Protein AF-A0A7S0TM31-F1 (afdb_monomer)

Mean predicted aligned error: 2.87 Å

Foldseek 3Di:
DVLLVVLVVVCVVVVPDPQLSQLLVVLLVLLVVQDPDDPVCSNLSSLLSSQVSQVVPPPDRDDLVVSCVSVVVPDDSVSSVVSNVVSCVSCVVPSDDDGPVNVVVVVVVVVD

Organism: Hemiselmis andersenii (NCBI:txid464988)

Nearest PDB structures (foldseek):
  7mkx-assembly1_B  TM=9.994E-01  e=1.730E-08  Homo sapiens
  7b7s-assembly2_D  TM=9.986E-01  e=1.730E-08  Homo sapiens
  6ath-assembly1_B  TM=1.001E+00  e=2.137E-08  Homo sapiens
  2b9r-assembly1_A  TM=9.836E-01  e=1.224E-07  Homo sapiens
  5hq0-assembly1_B  TM=9.831E-01  e=2.704E-07  Homo sapiens

Solvent-accessible surface area (backbone atoms only — not comparable to full-atom values): 6516 Å² total; per-residue (Å²): 99,77,69,58,54,50,50,51,54,52,32,60,76,69,66,52,55,72,63,29,55,50,45,16,52,52,45,44,55,58,44,58,74,79,42,94,73,58,78,93,47,47,64,61,49,49,54,23,27,36,53,53,21,26,69,72,67,43,94,79,45,81,54,63,64,54,60,19,52,78,52,73,58,75,46,51,58,67,55,41,54,50,47,34,54,53,48,39,60,76,50,66,69,66,74,86,72,93,46,74,62,60,52,52,57,54,55,53,66,74,77,109

Structure (mmCIF, N/CA/C/O backbone):
data_AF-A0A7S0TM31-F1
#
_entry.id   AF-A0A7S0TM31-F1
#
loop_
_atom_site.group_PDB
_atom_site.id
_atom_site.type_symbol
_atom_site.label_atom_id
_atom_site.label_alt_id
_atom_site.label_comp_id
_atom_site.label_asym_id
_atom_site.label_entity_id
_atom_site.label_seq_id
_atom_site.pdbx_PDB_ins_code
_atom_site.Cartn_x
_atom_site.Cartn_y
_atom_site.Cartn_z
_atom_site.occupancy
_atom_site.B_iso_or_equiv
_atom_site.auth_seq_id
_atom_site.auth_comp_id
_atom_site.auth_asym_i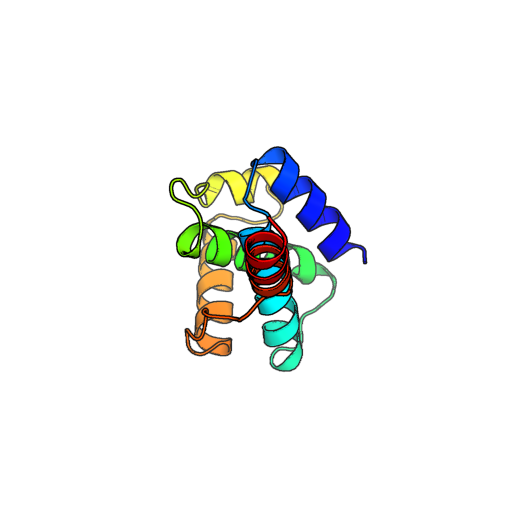d
_atom_site.auth_atom_id
_atom_site.pdbx_PDB_model_num
ATOM 1 N N . GLY A 1 1 ? 12.246 5.096 7.308 1.00 76.81 1 GLY A N 1
ATOM 2 C CA . GLY A 1 1 ? 13.177 4.594 6.272 1.00 76.81 1 GLY A CA 1
ATOM 3 C C . GLY A 1 1 ? 12.578 4.931 4.930 1.00 76.81 1 GLY A C 1
ATOM 4 O O . GLY A 1 1 ? 11.381 4.739 4.814 1.00 76.81 1 GLY A O 1
ATOM 5 N N . ILE A 1 2 ? 13.368 5.401 3.953 1.00 94.12 2 ILE A N 1
ATOM 6 C CA . ILE A 1 2 ? 12.901 6.198 2.789 1.00 94.12 2 ILE A CA 1
ATOM 7 C C . ILE A 1 2 ? 11.535 5.774 2.215 1.00 94.12 2 ILE A C 1
ATOM 9 O O . ILE A 1 2 ? 10.668 6.620 2.050 1.00 94.12 2 ILE A O 1
ATOM 13 N N . LEU A 1 3 ? 11.317 4.479 1.942 1.00 96.75 3 LEU A N 1
ATOM 14 C CA . LEU A 1 3 ? 10.030 3.994 1.424 1.00 96.75 3 LEU A CA 1
ATOM 15 C C . LEU A 1 3 ? 8.869 4.194 2.411 1.00 96.75 3 LEU A C 1
ATOM 17 O O . LEU A 1 3 ? 7.823 4.684 2.016 1.00 96.75 3 LEU A O 1
ATOM 21 N N . VAL A 1 4 ? 9.038 3.792 3.672 1.00 97.12 4 VAL A N 1
ATOM 22 C CA . VAL A 1 4 ? 7.996 3.909 4.705 1.00 97.12 4 VAL A CA 1
ATOM 23 C C . VAL A 1 4 ? 7.707 5.373 5.019 1.00 97.12 4 VAL A C 1
ATOM 25 O O . VAL A 1 4 ? 6.548 5.719 5.194 1.00 97.12 4 VAL A O 1
ATOM 28 N N . ASP A 1 5 ? 8.735 6.226 5.036 1.00 98.00 5 ASP A N 1
ATOM 29 C CA . ASP A 1 5 ? 8.555 7.666 5.268 1.00 98.00 5 ASP A CA 1
ATOM 30 C C . ASP A 1 5 ? 7.677 8.269 4.158 1.00 98.00 5 ASP A C 1
ATOM 32 O O . ASP A 1 5 ? 6.724 8.982 4.440 1.00 98.00 5 ASP A O 1
ATOM 36 N N . TRP A 1 6 ? 7.911 7.871 2.906 1.00 97.94 6 TRP A N 1
ATOM 37 C CA . TRP A 1 6 ? 7.062 8.265 1.784 1.00 97.94 6 TRP A CA 1
ATOM 38 C C . TRP A 1 6 ? 5.647 7.656 1.843 1.00 97.94 6 TRP A C 1
ATOM 40 O O . TRP A 1 6 ? 4.674 8.326 1.522 1.00 97.94 6 TRP A O 1
ATOM 50 N N . LEU A 1 7 ? 5.482 6.406 2.297 1.00 98.50 7 LEU A N 1
ATOM 51 C CA . LEU A 1 7 ? 4.146 5.818 2.489 1.00 98.50 7 LEU A CA 1
ATOM 52 C C . LEU A 1 7 ? 3.331 6.549 3.569 1.00 98.50 7 LEU A C 1
ATOM 54 O O . LEU A 1 7 ? 2.110 6.608 3.456 1.00 98.50 7 LEU A O 1
ATOM 58 N N . VAL A 1 8 ? 3.975 7.126 4.590 1.00 98.44 8 VAL A N 1
ATOM 59 C CA . VAL A 1 8 ? 3.291 7.997 5.563 1.00 98.44 8 VAL A CA 1
ATOM 60 C C . VAL A 1 8 ? 2.691 9.211 4.848 1.00 98.44 8 VAL A C 1
ATOM 62 O O . VAL A 1 8 ? 1.510 9.484 5.033 1.00 98.44 8 VAL A O 1
ATOM 65 N N . GLU A 1 9 ? 3.457 9.875 3.978 1.00 98.38 9 GLU A N 1
ATOM 66 C CA . GLU A 1 9 ? 2.982 11.029 3.196 1.00 98.38 9 GLU A CA 1
ATOM 67 C C . GLU A 1 9 ? 1.790 10.656 2.294 1.00 98.38 9 GLU A C 1
ATOM 69 O O . GLU A 1 9 ? 0.795 11.377 2.248 1.00 98.38 9 GLU A O 1
ATOM 74 N N . VAL A 1 10 ? 1.838 9.494 1.627 1.00 98.25 10 VAL A N 1
ATOM 75 C CA . VAL A 1 10 ? 0.719 9.001 0.797 1.00 98.25 10 VAL A CA 1
ATOM 76 C C . VAL A 1 10 ? -0.529 8.721 1.640 1.00 98.25 10 VAL A C 1
ATOM 78 O O . VAL A 1 10 ? -1.643 9.055 1.231 1.00 98.25 10 VAL A O 1
ATOM 81 N N . ALA A 1 11 ? -0.362 8.114 2.818 1.00 98.38 11 ALA A N 1
ATOM 82 C CA . ALA A 1 11 ? -1.472 7.846 3.724 1.00 98.38 11 ALA A CA 1
ATOM 83 C C . ALA A 1 11 ? -2.117 9.143 4.235 1.00 98.38 11 ALA A C 1
ATOM 85 O O . ALA A 1 11 ? -3.340 9.204 4.345 1.00 98.38 11 ALA A O 1
ATOM 86 N N . GLU A 1 12 ? -1.325 10.184 4.499 1.00 98.12 12 GLU A N 1
ATOM 87 C CA . GLU A 1 12 ? -1.828 11.508 4.875 1.00 98.12 12 GLU A CA 1
ATOM 88 C C . GLU A 1 12 ? -2.588 12.184 3.724 1.00 98.12 12 GLU A C 1
ATOM 90 O O . GLU A 1 12 ? -3.714 12.645 3.930 1.00 98.12 12 GLU A O 1
ATOM 95 N N . GLU A 1 13 ? -2.027 12.180 2.509 1.00 98.06 13 GLU A N 1
ATOM 96 C CA . GLU A 1 13 ? -2.643 12.775 1.311 1.00 98.06 13 GLU A CA 1
ATOM 97 C C . GLU A 1 13 ? -4.007 12.140 0.999 1.00 98.06 13 GLU A C 1
ATOM 99 O O . GLU A 1 13 ? -5.005 12.835 0.787 1.00 98.06 13 GLU A O 1
ATOM 104 N N . TYR A 1 14 ? -4.085 10.807 1.053 1.00 97.56 14 TYR A N 1
ATOM 105 C CA . TYR A 1 14 ? -5.321 10.057 0.815 1.00 97.56 14 TYR A CA 1
ATOM 106 C C . TYR A 1 14 ? -6.167 9.812 2.061 1.00 97.56 14 TYR A C 1
ATOM 108 O O . TYR A 1 14 ? -7.208 9.159 1.969 1.00 97.56 14 TYR A O 1
ATOM 116 N N . LYS A 1 15 ? -5.777 10.388 3.205 1.00 97.75 15 LYS A N 1
ATOM 117 C CA . LYS A 1 15 ? -6.496 10.300 4.486 1.00 97.75 15 LYS A CA 1
ATOM 118 C C . LYS A 1 15 ? -6.818 8.856 4.883 1.00 97.75 15 LYS A C 1
ATOM 120 O O . LYS A 1 15 ? -7.898 8.576 5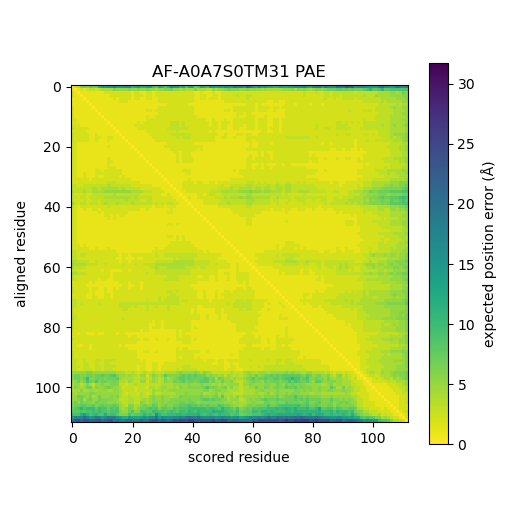.403 1.00 97.75 15 LYS A O 1
ATOM 125 N N . LEU A 1 16 ? -5.882 7.950 4.614 1.00 98.12 16 LEU A N 1
ATOM 126 C CA . LEU A 1 16 ? -5.993 6.542 4.965 1.00 98.12 16 LEU A CA 1
ATOM 127 C C . LEU A 1 16 ? -5.896 6.372 6.482 1.00 98.12 16 LEU A C 1
ATOM 129 O O . LEU A 1 16 ? -5.257 7.155 7.190 1.00 98.12 16 LEU A O 1
ATOM 133 N N . SER A 1 17 ? -6.536 5.329 6.995 1.00 97.50 17 SER A N 1
ATOM 134 C CA . SER A 1 17 ? -6.481 4.992 8.410 1.00 97.50 17 SER A CA 1
ATOM 135 C C . SER A 1 17 ? -5.059 4.624 8.850 1.00 97.50 17 SER A C 1
ATOM 137 O O . SER A 1 17 ? -4.227 4.142 8.077 1.00 97.50 17 SER A O 1
ATOM 139 N N . ALA A 1 18 ? -4.776 4.785 10.146 1.00 96.25 18 ALA A N 1
ATOM 140 C CA . ALA A 1 18 ? -3.515 4.309 10.711 1.00 96.25 18 ALA A CA 1
ATOM 141 C C . ALA A 1 18 ? -3.346 2.793 10.500 1.00 96.25 18 ALA A C 1
ATOM 143 O O . ALA A 1 18 ? -2.248 2.332 10.193 1.00 96.25 18 ALA A O 1
ATOM 144 N N . GLU A 1 19 ? -4.431 2.023 10.637 1.00 96.75 19 GLU A N 1
ATOM 145 C CA . GLU A 1 19 ? -4.426 0.570 10.446 1.00 96.75 19 GLU A CA 1
ATOM 146 C C . GLU A 1 19 ? -3.979 0.187 9.030 1.00 96.75 19 GLU A C 1
ATOM 148 O O . GLU A 1 19 ? -3.124 -0.684 8.878 1.00 96.75 19 GLU A O 1
ATOM 153 N N . ASN A 1 20 ? -4.453 0.900 8.006 1.00 97.88 20 ASN A N 1
ATOM 154 C CA . ASN A 1 20 ? -4.005 0.721 6.629 1.00 97.88 20 ASN A CA 1
ATOM 155 C C . ASN A 1 20 ? -2.488 0.882 6.486 1.00 97.88 20 ASN A C 1
ATOM 157 O O . ASN A 1 20 ? -1.830 0.011 5.916 1.00 97.88 20 ASN A O 1
ATOM 161 N N . LEU A 1 21 ? -1.907 1.943 7.048 1.00 97.81 21 LEU A N 1
ATOM 162 C CA . LEU A 1 21 ? -0.460 2.153 6.999 1.00 97.81 21 LEU A CA 1
ATOM 163 C C . LEU A 1 21 ? 0.308 1.017 7.705 1.00 97.81 21 LEU A C 1
ATOM 165 O O . LEU A 1 21 ? 1.332 0.544 7.196 1.00 97.81 21 LEU A O 1
ATOM 169 N N . TYR A 1 22 ? -0.193 0.533 8.848 1.00 97.69 22 TYR A N 1
ATOM 170 C CA . TYR A 1 22 ? 0.408 -0.606 9.552 1.00 97.69 22 TYR A CA 1
ATOM 171 C C . TYR A 1 22 ? 0.317 -1.907 8.747 1.00 97.69 22 TYR A C 1
ATOM 173 O O . TYR A 1 22 ? 1.308 -2.637 8.668 1.00 97.69 22 TYR A O 1
ATOM 181 N N . LEU A 1 23 ? -0.829 -2.193 8.125 1.00 98.38 23 LEU A N 1
ATOM 182 C CA . LEU A 1 23 ? -1.009 -3.353 7.249 1.00 98.38 23 LEU A CA 1
ATOM 183 C C . LEU A 1 23 ? -0.124 -3.252 6.004 1.00 98.38 23 LEU A C 1
ATOM 185 O O . LEU A 1 23 ? 0.584 -4.201 5.682 1.00 98.38 23 LEU A O 1
ATOM 189 N N . SER A 1 24 ? -0.074 -2.085 5.362 1.00 98.38 24 SER A N 1
ATOM 190 C CA . SER A 1 24 ? 0.800 -1.802 4.217 1.00 98.38 24 SER A CA 1
ATOM 191 C C . SER A 1 24 ? 2.257 -2.114 4.542 1.00 98.38 24 SER A C 1
ATOM 193 O O . SER A 1 24 ? 2.923 -2.846 3.810 1.00 98.38 24 SER A O 1
ATOM 195 N N . THR A 1 25 ? 2.739 -1.613 5.683 1.00 98.12 25 THR A N 1
ATOM 196 C CA . THR A 1 25 ? 4.106 -1.860 6.161 1.00 98.12 25 THR A CA 1
ATOM 197 C C . THR A 1 25 ? 4.326 -3.345 6.463 1.00 98.12 25 THR A C 1
ATOM 199 O O . THR A 1 25 ? 5.322 -3.921 6.028 1.00 98.12 25 THR A O 1
ATOM 202 N N . ASN A 1 26 ? 3.362 -4.008 7.118 1.00 98.38 26 ASN A N 1
ATOM 203 C CA . ASN A 1 26 ? 3.409 -5.450 7.369 1.00 98.38 26 ASN A CA 1
ATOM 204 C C . ASN A 1 26 ? 3.527 -6.264 6.070 1.00 98.38 26 ASN A C 1
ATOM 206 O O . ASN A 1 26 ? 4.302 -7.222 6.007 1.00 98.38 26 ASN A O 1
ATOM 210 N N . TYR A 1 27 ? 2.775 -5.890 5.033 1.00 98.75 27 TYR A N 1
ATOM 211 C CA . TYR A 1 27 ? 2.809 -6.555 3.734 1.00 98.75 27 TYR A CA 1
ATOM 212 C C . TYR A 1 27 ? 4.145 -6.341 3.029 1.00 98.75 27 TYR A C 1
ATOM 214 O O . TYR A 1 27 ? 4.696 -7.312 2.514 1.00 98.75 27 TYR A O 1
ATOM 222 N N . VAL A 1 28 ? 4.694 -5.118 3.052 1.00 98.62 28 VAL A N 1
ATOM 223 C CA . VAL A 1 28 ? 6.028 -4.819 2.503 1.00 98.62 28 VAL A CA 1
ATOM 224 C C . VAL A 1 28 ? 7.086 -5.711 3.152 1.00 98.62 28 VAL A C 1
ATOM 226 O O . VAL A 1 28 ? 7.796 -6.422 2.440 1.00 98.62 28 VAL A O 1
ATOM 229 N N . ASP A 1 29 ? 7.157 -5.750 4.482 1.00 98.12 29 ASP A N 1
ATOM 230 C CA . ASP A 1 29 ? 8.180 -6.523 5.197 1.00 98.12 29 ASP A CA 1
ATOM 231 C C . ASP A 1 29 ? 8.066 -8.030 4.921 1.00 98.12 29 ASP A C 1
ATOM 233 O O . ASP A 1 29 ? 9.054 -8.705 4.603 1.00 98.12 29 ASP A O 1
ATOM 237 N N . ARG A 1 30 ? 6.845 -8.577 4.984 1.00 98.50 30 ARG A N 1
ATOM 238 C CA . ARG A 1 30 ? 6.593 -10.000 4.709 1.00 98.50 30 ARG A CA 1
ATOM 239 C C . ARG A 1 30 ? 6.901 -10.362 3.262 1.00 98.50 30 ARG A C 1
ATOM 241 O O . ARG A 1 30 ? 7.473 -11.422 3.018 1.00 98.50 30 ARG A O 1
ATOM 248 N N . PHE A 1 31 ? 6.542 -9.501 2.314 1.00 98.69 31 PHE A N 1
ATOM 249 C CA . PHE A 1 31 ? 6.807 -9.726 0.898 1.00 98.69 31 PHE A CA 1
ATOM 250 C C . PHE A 1 31 ? 8.309 -9.718 0.604 1.00 98.69 31 PHE A C 1
ATOM 252 O O . PHE A 1 31 ? 8.821 -10.660 0.000 1.00 98.69 31 PHE A O 1
ATOM 259 N N . LEU A 1 32 ? 9.038 -8.712 1.096 1.00 98.25 32 LEU A N 1
ATOM 260 C CA . LEU A 1 32 ? 10.487 -8.592 0.896 1.00 98.25 32 LEU A CA 1
ATOM 261 C C . LEU A 1 32 ? 11.290 -9.697 1.598 1.00 98.25 32 LEU A C 1
ATOM 263 O O . LEU A 1 32 ? 12.417 -9.981 1.201 1.00 98.25 32 LEU A O 1
ATOM 267 N N . THR A 1 33 ? 10.708 -10.360 2.602 1.00 98.06 33 THR A N 1
ATOM 268 C CA . THR A 1 33 ? 11.315 -11.539 3.243 1.00 98.06 33 THR A CA 1
ATOM 269 C C . THR A 1 33 ? 11.368 -12.748 2.303 1.00 98.06 33 THR A C 1
ATOM 271 O O . THR A 1 33 ? 12.269 -13.578 2.420 1.00 98.06 33 THR A O 1
ATOM 274 N N . VAL A 1 34 ? 10.419 -12.870 1.369 1.00 97.88 34 VAL A N 1
ATOM 275 C CA . VAL A 1 34 ? 10.297 -14.041 0.479 1.00 97.88 34 VAL A CA 1
ATOM 276 C C . VAL A 1 34 ? 10.591 -13.734 -0.989 1.00 97.88 34 VAL A C 1
ATOM 278 O O . VAL A 1 34 ? 10.837 -14.662 -1.757 1.00 97.88 34 VAL A O 1
ATOM 281 N N . MET A 1 35 ? 10.599 -12.458 -1.383 1.00 97.06 35 MET A N 1
ATOM 282 C CA . MET A 1 35 ? 10.852 -12.019 -2.753 1.00 97.06 35 MET A CA 1
ATOM 283 C C . MET A 1 35 ? 12.028 -11.035 -2.812 1.00 97.06 35 MET A C 1
ATOM 285 O O . MET A 1 35 ? 11.940 -9.943 -2.248 1.00 97.06 35 MET A O 1
ATOM 289 N N . PRO A 1 36 ? 13.116 -11.356 -3.538 1.00 95.75 36 PRO A N 1
ATOM 290 C CA . PRO A 1 36 ? 14.180 -10.395 -3.786 1.00 95.75 36 PRO A CA 1
ATOM 291 C C . PRO A 1 36 ? 13.697 -9.329 -4.777 1.00 95.75 36 PRO A C 1
ATOM 293 O O . PRO A 1 36 ? 13.318 -9.634 -5.907 1.00 95.75 36 PRO A O 1
ATOM 296 N N . VAL A 1 37 ? 13.733 -8.062 -4.362 1.00 97.00 37 VAL A N 1
ATOM 297 C CA . VAL A 1 37 ? 13.265 -6.924 -5.166 1.00 97.00 37 VAL A CA 1
ATOM 298 C C . VAL A 1 37 ? 14.409 -5.944 -5.399 1.00 97.00 37 VAL A C 1
ATOM 300 O O . VAL A 1 37 ? 15.117 -5.546 -4.475 1.00 97.00 37 VAL A O 1
ATOM 303 N N . MET A 1 38 ? 14.587 -5.521 -6.650 1.00 96.75 38 MET A N 1
ATOM 304 C CA . MET A 1 38 ? 15.544 -4.467 -6.985 1.00 96.75 38 MET A CA 1
ATOM 305 C C . MET A 1 38 ? 15.114 -3.132 -6.374 1.00 96.75 38 MET A C 1
ATOM 307 O O . MET A 1 38 ? 13.937 -2.783 -6.416 1.00 96.75 38 MET A O 1
ATOM 311 N N . ARG A 1 39 ? 16.077 -2.323 -5.914 1.00 95.00 39 ARG A N 1
ATOM 312 C CA . ARG A 1 39 ? 15.813 -1.007 -5.300 1.00 95.00 39 ARG A CA 1
ATOM 313 C C . ARG A 1 39 ? 14.843 -0.136 -6.116 1.00 95.00 39 ARG A C 1
ATOM 315 O O . ARG A 1 39 ? 13.945 0.459 -5.536 1.00 95.00 39 ARG A O 1
ATOM 322 N N . GLY A 1 40 ? 14.980 -0.104 -7.445 1.00 96.31 40 GLY A N 1
ATOM 323 C CA . GLY A 1 40 ? 14.118 0.692 -8.336 1.00 96.31 40 GLY A CA 1
ATOM 324 C C . GLY A 1 40 ? 12.654 0.229 -8.432 1.00 96.31 40 GLY A C 1
ATOM 325 O O . GLY A 1 40 ? 11.837 0.913 -9.036 1.00 96.31 40 GLY A O 1
ATOM 326 N N . ARG A 1 41 ? 12.306 -0.924 -7.849 1.00 97.62 41 ARG A N 1
ATOM 327 C CA . ARG A 1 41 ? 10.935 -1.458 -7.788 1.00 97.62 41 ARG A CA 1
ATOM 328 C C . ARG A 1 41 ? 10.322 -1.359 -6.385 1.00 97.62 41 ARG A C 1
ATOM 330 O O . ARG A 1 41 ? 9.184 -1.777 -6.204 1.00 97.62 41 ARG A O 1
ATOM 337 N N . LEU A 1 42 ? 11.039 -0.804 -5.402 1.00 98.12 42 LEU A N 1
ATOM 338 C CA . LEU A 1 42 ? 10.542 -0.695 -4.025 1.00 98.12 42 LEU A CA 1
ATOM 339 C C . LEU A 1 42 ? 9.323 0.225 -3.902 1.00 98.12 42 LEU A C 1
ATOM 341 O O . LEU A 1 42 ? 8.416 -0.106 -3.147 1.00 98.12 42 LEU A O 1
ATOM 345 N N . GLN A 1 43 ? 9.268 1.327 -4.661 1.00 98.44 43 GLN A N 1
ATOM 346 C CA . GLN A 1 43 ? 8.089 2.198 -4.663 1.00 98.44 43 GLN A CA 1
ATOM 347 C C . GLN A 1 43 ? 6.864 1.440 -5.187 1.00 98.44 43 GLN A C 1
ATOM 349 O O . GLN A 1 43 ? 5.868 1.396 -4.476 1.00 98.44 43 GLN A O 1
ATOM 354 N N . LEU A 1 44 ? 6.972 0.748 -6.335 1.00 98.75 44 LEU A N 1
ATOM 355 C CA . LEU A 1 44 ? 5.904 -0.107 -6.881 1.00 98.75 44 LEU A CA 1
ATOM 356 C C . LEU A 1 44 ? 5.394 -1.135 -5.863 1.00 98.75 44 LEU A C 1
ATOM 358 O O . LEU A 1 44 ? 4.186 -1.306 -5.721 1.00 98.75 44 LEU A O 1
ATOM 362 N N . VAL A 1 45 ? 6.297 -1.808 -5.141 1.00 98.75 45 VAL A N 1
ATOM 363 C CA . VAL A 1 45 ? 5.915 -2.743 -4.068 1.00 98.75 45 VAL A CA 1
ATOM 364 C C . VAL A 1 45 ? 5.160 -2.015 -2.958 1.00 98.75 45 VAL A C 1
ATOM 366 O O . VAL A 1 45 ? 4.088 -2.466 -2.568 1.00 98.75 45 VAL A O 1
ATOM 369 N N . GLY A 1 46 ? 5.683 -0.882 -2.483 1.00 98.69 46 GLY A N 1
ATOM 370 C CA . GLY A 1 46 ? 5.067 -0.089 -1.420 1.00 98.69 46 GLY A CA 1
ATOM 371 C C . GLY A 1 46 ? 3.645 0.356 -1.755 1.00 98.69 46 GLY A C 1
ATOM 372 O O . GLY A 1 46 ? 2.726 0.066 -0.991 1.00 98.69 46 GLY A O 1
ATOM 373 N N . VAL A 1 47 ? 3.438 0.989 -2.916 1.00 98.56 47 VAL A N 1
ATOM 374 C CA . VAL A 1 47 ? 2.091 1.426 -3.325 1.00 98.56 47 VAL A CA 1
ATOM 375 C C . VAL A 1 47 ? 1.146 0.267 -3.601 1.00 98.56 47 VAL A C 1
ATOM 377 O O . VAL A 1 47 ? -0.039 0.378 -3.315 1.00 98.56 47 VAL A O 1
ATOM 380 N N . SER A 1 48 ? 1.646 -0.868 -4.095 1.00 98.81 48 SER A N 1
ATOM 381 C CA . SER A 1 48 ? 0.803 -2.049 -4.313 1.00 98.81 48 SER A CA 1
ATOM 382 C C . SER A 1 48 ? 0.376 -2.685 -2.987 1.00 98.81 48 SER A C 1
ATOM 384 O O . SER A 1 48 ? -0.777 -3.078 -2.839 1.00 98.81 48 SER A O 1
ATOM 386 N N . CYS A 1 49 ? 1.269 -2.742 -1.991 1.00 98.81 49 CYS A N 1
ATOM 387 C CA . CYS A 1 49 ? 0.916 -3.142 -0.628 1.00 98.8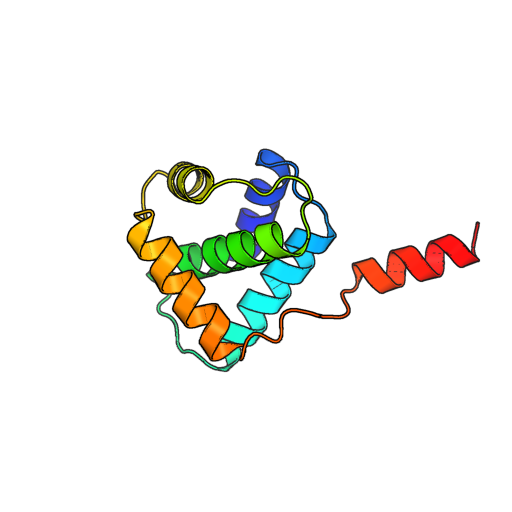1 49 CYS A CA 1
ATOM 388 C C . CYS A 1 49 ? -0.135 -2.203 -0.019 1.00 98.81 49 CYS A C 1
ATOM 390 O O . CYS A 1 49 ? -1.066 -2.683 0.625 1.00 98.81 49 CYS A O 1
ATOM 392 N N . MET A 1 50 ? -0.014 -0.893 -0.254 1.00 98.81 50 MET A N 1
ATOM 393 C CA . MET A 1 50 ? -0.987 0.091 0.221 1.00 98.81 50 MET A CA 1
ATOM 394 C C . MET A 1 50 ? -2.334 -0.012 -0.486 1.00 98.81 50 MET A C 1
ATOM 396 O O . MET A 1 50 ? -3.363 0.022 0.175 1.00 98.81 50 MET A O 1
ATOM 400 N N . LEU A 1 51 ? -2.354 -0.257 -1.797 1.00 98.81 51 LEU A N 1
ATOM 401 C CA . LEU A 1 51 ? -3.581 -0.569 -2.530 1.00 98.81 51 LEU A CA 1
ATOM 402 C C . LEU A 1 51 ? -4.298 -1.794 -1.935 1.00 98.81 51 LEU A C 1
ATOM 404 O O . LEU A 1 51 ? -5.512 -1.756 -1.730 1.00 98.81 51 LEU A O 1
ATOM 408 N N . ILE 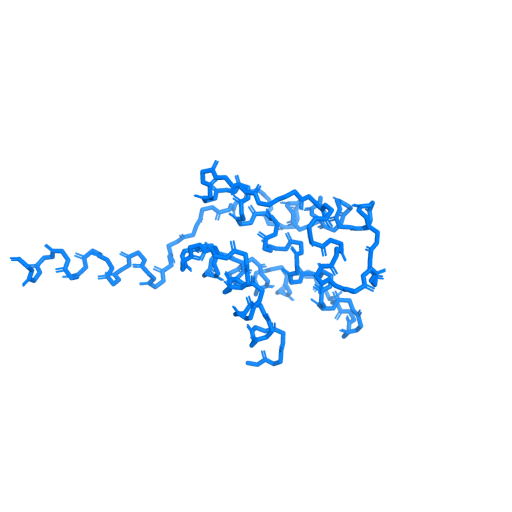A 1 52 ? -3.555 -2.861 -1.614 1.00 98.81 52 ILE A N 1
ATOM 409 C CA . ILE A 1 52 ? -4.107 -4.065 -0.971 1.00 98.81 52 ILE A CA 1
ATOM 410 C C . ILE A 1 52 ? -4.660 -3.733 0.421 1.00 98.81 52 ILE A C 1
ATOM 412 O O . ILE A 1 52 ? -5.772 -4.147 0.747 1.00 98.81 52 ILE A O 1
ATOM 416 N N . ALA A 1 53 ? -3.910 -2.990 1.240 1.00 98.69 53 ALA A N 1
ATOM 417 C CA . ALA A 1 53 ? -4.352 -2.582 2.573 1.00 98.69 53 ALA A CA 1
ATOM 418 C C . ALA A 1 53 ? -5.601 -1.695 2.513 1.00 98.69 53 ALA A C 1
ATOM 420 O O . ALA A 1 53 ? -6.541 -1.934 3.265 1.00 98.69 53 ALA A O 1
ATOM 421 N N . SER A 1 54 ? -5.668 -0.759 1.562 1.00 98.62 54 SER A N 1
ATOM 422 C CA . SER A 1 54 ? -6.845 0.081 1.339 1.00 98.62 54 SER A CA 1
ATOM 423 C C . SER A 1 54 ? -8.073 -0.734 0.979 1.00 98.62 54 SER A C 1
ATOM 425 O O . SER A 1 54 ? -9.119 -0.541 1.585 1.00 98.62 54 SER A O 1
ATOM 427 N N . LYS A 1 55 ? -7.954 -1.694 0.054 1.00 98.44 55 LYS A N 1
ATOM 428 C CA . LYS A 1 55 ? -9.065 -2.596 -0.297 1.00 98.44 55 LYS A CA 1
ATOM 429 C C . LYS A 1 55 ? -9.518 -3.477 0.871 1.00 98.44 55 LYS A C 1
ATOM 431 O O . LYS A 1 55 ? -10.648 -3.957 0.853 1.00 98.44 55 LYS A O 1
ATOM 436 N N . TYR A 1 56 ? -8.633 -3.743 1.829 1.00 97.81 56 TYR A N 1
ATOM 437 C CA . TYR A 1 56 ? -8.910 -4.614 2.967 1.00 97.81 56 TYR A CA 1
ATOM 438 C C . TYR A 1 56 ? -9.524 -3.867 4.161 1.00 97.81 56 TYR A C 1
ATOM 440 O O . TYR A 1 56 ? -10.431 -4.400 4.794 1.00 97.81 56 TYR A O 1
ATOM 448 N N . GLU A 1 57 ? -9.039 -2.661 4.467 1.00 96.75 57 GLU A N 1
ATOM 449 C CA . GLU A 1 57 ? -9.374 -1.935 5.701 1.00 96.75 57 GLU A CA 1
ATOM 450 C C . GLU A 1 57 ? -10.314 -0.740 5.480 1.00 96.75 57 GLU A C 1
ATOM 452 O O . GLU A 1 57 ? -11.133 -0.429 6.343 1.00 96.75 57 GLU A O 1
ATOM 457 N N . GLU A 1 58 ? -10.229 -0.055 4.336 1.00 97.44 58 GLU A N 1
ATOM 458 C CA . GLU A 1 58 ? -10.971 1.190 4.134 1.00 97.44 58 GLU A CA 1
ATOM 459 C C . GLU A 1 58 ? -12.399 0.938 3.650 1.00 97.44 58 GLU A C 1
ATOM 461 O O . GLU A 1 58 ? -12.648 0.158 2.731 1.00 97.44 58 GLU A O 1
ATOM 466 N N . ILE A 1 59 ? -13.349 1.697 4.202 1.00 97.06 59 ILE A N 1
ATOM 467 C CA . ILE A 1 59 ? -14.736 1.722 3.706 1.00 97.06 59 ILE A CA 1
ATOM 468 C C . ILE A 1 59 ? -14.773 2.270 2.271 1.00 97.06 59 ILE A C 1
ATOM 470 O O . ILE A 1 59 ? -15.520 1.778 1.426 1.00 97.06 59 ILE A O 1
ATOM 474 N N . PHE A 1 60 ? -13.956 3.294 2.006 1.00 96.38 60 PHE A N 1
ATOM 475 C CA . PHE A 1 60 ? -13.823 3.948 0.708 1.00 96.38 60 PHE A CA 1
ATOM 476 C C . PHE A 1 60 ? -12.356 3.939 0.280 1.00 96.38 60 PHE A C 1
ATOM 478 O O . PHE A 1 60 ? -11.625 4.905 0.483 1.00 96.38 60 PHE A O 1
ATOM 485 N N . ALA A 1 61 ? -11.921 2.819 -0.292 1.00 97.56 61 ALA A N 1
ATOM 486 C CA . ALA A 1 61 ? -10.564 2.675 -0.800 1.00 97.56 61 ALA A CA 1
ATOM 487 C C . ALA A 1 61 ? -10.319 3.563 -2.044 1.00 97.56 61 ALA A C 1
ATOM 489 O O . ALA A 1 61 ? -11.173 3.585 -2.943 1.00 97.56 61 ALA A O 1
ATOM 490 N N . PRO A 1 62 ? -9.147 4.227 -2.153 1.00 97.94 62 PRO A N 1
ATOM 491 C CA . PRO A 1 62 ? -8.721 4.859 -3.398 1.00 97.94 62 PRO A CA 1
ATOM 492 C C . PRO A 1 62 ? -8.647 3.843 -4.542 1.00 97.94 62 PRO A C 1
ATOM 494 O O . PRO A 1 62 ? -8.381 2.654 -4.333 1.00 97.94 62 PRO A O 1
ATOM 497 N N . GLN A 1 63 ? -8.894 4.310 -5.759 1.00 97.94 63 GLN A N 1
ATOM 498 C CA . GLN A 1 63 ? -8.825 3.489 -6.959 1.00 97.94 63 GLN A CA 1
ATOM 499 C C . GLN A 1 63 ? -7.374 3.318 -7.413 1.00 97.94 63 GLN A C 1
ATOM 501 O O . GLN A 1 63 ? -6.480 4.067 -7.027 1.00 97.94 63 GLN A O 1
ATOM 506 N N . VAL A 1 64 ? -7.124 2.327 -8.272 1.00 98.38 64 VAL A N 1
ATOM 507 C CA . VAL A 1 64 ? -5.770 2.074 -8.797 1.00 98.38 64 VAL A CA 1
ATOM 508 C C . VAL A 1 64 ? -5.170 3.309 -9.481 1.00 98.38 64 VAL A C 1
ATOM 510 O O . VAL A 1 64 ? -3.975 3.550 -9.343 1.00 98.38 64 VAL A O 1
ATOM 513 N N . ASP A 1 65 ? -5.993 4.115 -10.153 1.00 98.44 65 ASP A N 1
ATOM 514 C CA . ASP A 1 65 ? -5.537 5.308 -10.868 1.00 98.44 65 ASP A CA 1
ATOM 515 C C . ASP A 1 65 ? -5.100 6.437 -9.918 1.00 98.44 65 ASP A C 1
ATOM 517 O O . ASP A 1 65 ? -4.222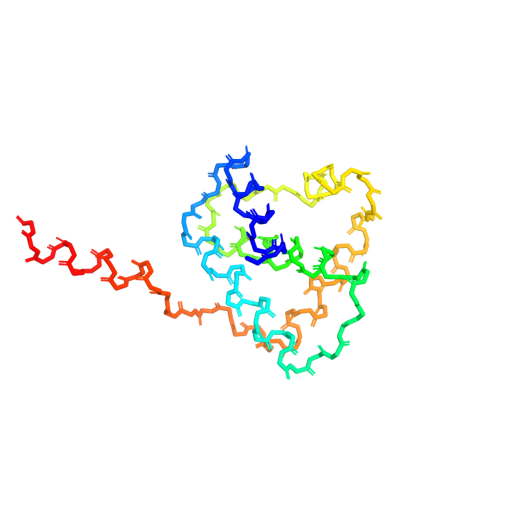 7.221 -10.276 1.00 98.44 65 ASP A O 1
ATOM 521 N N . ASP A 1 66 ? -5.610 6.471 -8.680 1.00 98.44 66 ASP A N 1
ATOM 522 C CA . ASP A 1 66 ? -5.098 7.375 -7.643 1.00 98.44 66 ASP A CA 1
ATOM 523 C C . ASP A 1 66 ? -3.646 6.991 -7.298 1.00 98.44 66 ASP A C 1
ATOM 525 O O . ASP A 1 66 ? -2.741 7.823 -7.296 1.00 98.44 66 ASP A O 1
ATOM 529 N N . PHE A 1 67 ? -3.370 5.694 -7.131 1.00 98.50 67 PHE A N 1
ATOM 530 C CA . PHE A 1 67 ? -2.006 5.211 -6.888 1.00 98.50 67 PHE A CA 1
ATOM 531 C C . PHE A 1 67 ? -1.075 5.374 -8.099 1.00 98.50 67 PHE A C 1
ATOM 533 O O . PHE A 1 67 ? 0.126 5.568 -7.917 1.00 98.50 67 PHE A O 1
ATOM 540 N N . VAL A 1 68 ? -1.592 5.338 -9.331 1.00 98.56 68 VAL A N 1
ATOM 541 C CA . VAL A 1 68 ? -0.813 5.737 -10.518 1.00 98.56 68 VAL A CA 1
ATOM 542 C C . VAL A 1 68 ? -0.410 7.203 -10.401 1.00 98.56 68 VAL A C 1
ATOM 544 O O . VAL A 1 68 ? 0.774 7.530 -10.524 1.00 98.56 68 VAL A O 1
ATOM 547 N N . TYR A 1 69 ? -1.373 8.072 -10.097 1.00 98.44 69 TYR A N 1
ATOM 548 C CA . TYR A 1 69 ? -1.160 9.509 -9.990 1.00 98.44 69 TYR A CA 1
ATOM 549 C C . TYR A 1 69 ? -0.129 9.879 -8.910 1.00 98.44 69 TYR A C 1
ATOM 551 O O . TYR A 1 69 ? 0.804 10.623 -9.206 1.00 98.44 69 TYR A O 1
ATOM 559 N N . ILE A 1 70 ? -0.219 9.320 -7.694 1.00 98.00 70 ILE A N 1
ATOM 560 C CA . ILE A 1 70 ? 0.709 9.668 -6.593 1.00 98.00 70 ILE A CA 1
ATOM 561 C C . ILE A 1 70 ? 2.155 9.234 -6.851 1.00 98.00 70 ILE A C 1
ATOM 563 O O . ILE A 1 70 ? 3.091 9.775 -6.266 1.00 98.00 70 ILE A O 1
ATOM 567 N N . THR A 1 71 ? 2.355 8.259 -7.740 1.00 97.38 71 THR A N 1
ATOM 568 C CA . THR A 1 71 ? 3.693 7.839 -8.185 1.00 97.38 71 THR A CA 1
ATOM 569 C C . THR A 1 71 ? 4.230 8.699 -9.327 1.00 97.38 71 THR A C 1
ATOM 571 O O . THR A 1 71 ? 5.183 8.299 -9.991 1.00 97.38 71 THR A O 1
ATOM 574 N N . ASP A 1 72 ? 3.618 9.856 -9.594 1.00 97.44 72 ASP A N 1
ATOM 575 C CA . ASP A 1 72 ? 3.921 10.727 -10.733 1.00 97.44 72 ASP A CA 1
ATOM 576 C C . ASP A 1 72 ? 3.877 9.968 -12.071 1.00 97.44 72 ASP A C 1
ATOM 578 O O . ASP A 1 72 ? 4.714 10.138 -12.955 1.00 97.44 72 ASP A O 1
ATOM 582 N N . ASN A 1 73 ? 2.912 9.049 -12.203 1.00 97.31 73 ASN A N 1
ATOM 583 C CA . ASN A 1 73 ? 2.755 8.164 -13.362 1.00 97.31 73 ASN A CA 1
ATOM 584 C C . ASN A 1 73 ? 3.995 7.301 -13.671 1.00 97.31 73 ASN A C 1
ATOM 586 O O . ASN A 1 73 ? 4.150 6.813 -14.792 1.00 97.31 73 ASN A O 1
ATOM 590 N N . THR A 1 74 ? 4.872 7.076 -12.684 1.00 98.12 74 THR A N 1
ATOM 591 C CA . THR A 1 74 ? 6.047 6.199 -12.829 1.00 98.12 74 THR A CA 1
ATOM 592 C C . THR A 1 74 ? 5.638 4.763 -13.169 1.00 98.12 74 THR A C 1
ATOM 594 O O . THR A 1 74 ? 6.384 4.054 -13.847 1.00 98.12 74 THR A O 1
ATOM 597 N N . TYR A 1 75 ? 4.454 4.334 -12.720 1.00 98.31 75 TYR A N 1
ATOM 598 C CA . TYR A 1 75 ? 3.905 3.007 -12.981 1.00 98.31 75 TYR A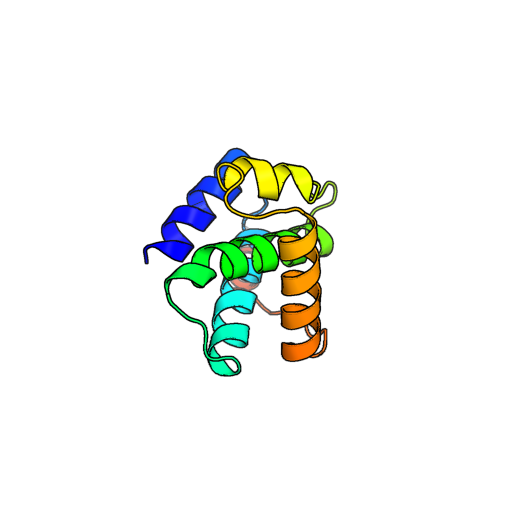 CA 1
ATOM 599 C C . TYR A 1 75 ? 2.507 3.091 -13.580 1.00 98.31 75 TYR A C 1
ATOM 601 O O . TYR A 1 75 ? 1.691 3.919 -13.188 1.00 98.31 75 TYR A O 1
ATOM 609 N N . SER A 1 76 ? 2.213 2.179 -14.499 1.00 98.62 76 SER A N 1
ATOM 610 C CA . SER A 1 76 ? 0.872 2.021 -15.070 1.00 98.62 76 SER A CA 1
ATOM 611 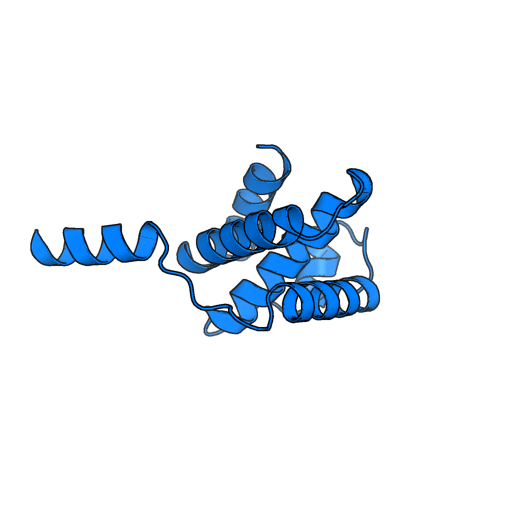C C . SER A 1 76 ? -0.086 1.279 -14.127 1.00 98.62 76 SER A C 1
ATOM 613 O O . SER A 1 76 ? 0.343 0.454 -13.313 1.00 98.62 76 SER A O 1
ATOM 615 N N . SER A 1 77 ? -1.403 1.457 -14.306 1.00 98.56 77 SER A N 1
ATOM 616 C CA . SER A 1 77 ? -2.420 0.680 -13.573 1.00 98.56 77 SER A CA 1
ATOM 617 C C . SER A 1 77 ? -2.224 -0.828 -13.787 1.00 98.56 77 SER A C 1
ATOM 619 O O . SER A 1 77 ? -2.401 -1.625 -12.869 1.00 98.56 77 SER A O 1
ATOM 621 N N . THR A 1 78 ? -1.772 -1.239 -14.978 1.00 98.62 78 THR A N 1
ATOM 622 C CA . THR A 1 78 ? -1.432 -2.637 -15.281 1.00 98.62 78 THR A CA 1
ATOM 623 C C . THR A 1 78 ? -0.253 -3.162 -14.467 1.00 98.62 78 THR A C 1
ATOM 625 O O . THR A 1 78 ? -0.294 -4.305 -14.015 1.00 98.62 78 THR A O 1
ATOM 628 N N . GLU A 1 79 ? 0.786 -2.353 -14.246 1.00 98.62 79 GLU A N 1
ATOM 629 C CA . GLU A 1 79 ? 1.924 -2.748 -13.409 1.00 98.62 79 GLU A CA 1
ATOM 630 C C . GLU A 1 79 ? 1.532 -2.849 -11.935 1.00 98.62 79 GLU A C 1
ATOM 632 O O . GLU A 1 79 ? 1.940 -3.802 -11.270 1.00 98.62 79 GLU A O 1
ATOM 637 N N . LEU A 1 80 ? 0.708 -1.918 -11.443 1.00 98.62 80 LEU A N 1
ATOM 638 C CA . LEU A 1 80 ? 0.157 -1.960 -10.086 1.00 98.62 80 LEU A CA 1
ATOM 639 C C . LEU A 1 80 ? -0.683 -3.218 -9.852 1.00 98.62 80 LEU A C 1
ATOM 641 O O . LEU A 1 80 ? -0.433 -3.949 -8.900 1.00 98.62 80 LEU A O 1
ATOM 645 N N . LEU A 1 81 ? -1.634 -3.520 -10.740 1.00 98.69 81 LEU A N 1
ATOM 646 C CA . LEU A 1 81 ? -2.491 -4.708 -10.616 1.00 98.69 81 LEU A CA 1
ATOM 647 C C . LEU A 1 81 ? -1.698 -6.017 -10.759 1.00 98.69 81 LEU A C 1
ATOM 649 O O . LEU A 1 81 ? -1.993 -7.022 -10.103 1.00 98.69 81 LEU A O 1
ATOM 653 N N . HIS A 1 82 ? -0.656 -6.014 -11.594 1.00 98.75 82 HIS A N 1
ATOM 654 C CA . HIS A 1 82 ? 0.254 -7.148 -11.686 1.00 98.75 82 HIS A CA 1
ATOM 655 C C . HIS A 1 82 ? 1.028 -7.352 -10.378 1.00 98.75 82 HIS A C 1
ATOM 657 O O . HIS A 1 82 ? 1.067 -8.467 -9.857 1.00 98.75 82 HIS A O 1
ATOM 663 N N . MET A 1 83 ? 1.606 -6.287 -9.817 1.00 98.81 83 MET A N 1
ATOM 664 C CA . MET A 1 83 ? 2.333 -6.360 -8.551 1.00 98.81 83 MET A CA 1
ATOM 665 C C . MET A 1 83 ? 1.410 -6.734 -7.384 1.00 98.81 83 MET A C 1
ATOM 667 O O . MET A 1 83 ? 1.789 -7.569 -6.566 1.00 98.81 83 MET A O 1
ATOM 671 N N . GLU A 1 84 ? 0.181 -6.214 -7.346 1.00 98.81 84 GLU A N 1
ATOM 672 C CA . GLU A 1 84 ? -0.861 -6.644 -6.407 1.00 98.81 84 GLU A CA 1
ATOM 673 C C . GLU A 1 84 ? -1.048 -8.167 -6.460 1.00 98.81 84 GLU A C 1
ATOM 675 O O . GLU A 1 84 ? -0.972 -8.844 -5.434 1.00 98.81 84 GLU A O 1
ATOM 680 N N . THR A 1 85 ? -1.206 -8.729 -7.660 1.00 98.75 85 THR A N 1
ATOM 681 C CA . THR A 1 85 ? -1.365 -10.178 -7.849 1.00 98.75 85 THR A CA 1
ATOM 682 C C . THR A 1 85 ? -0.145 -10.956 -7.344 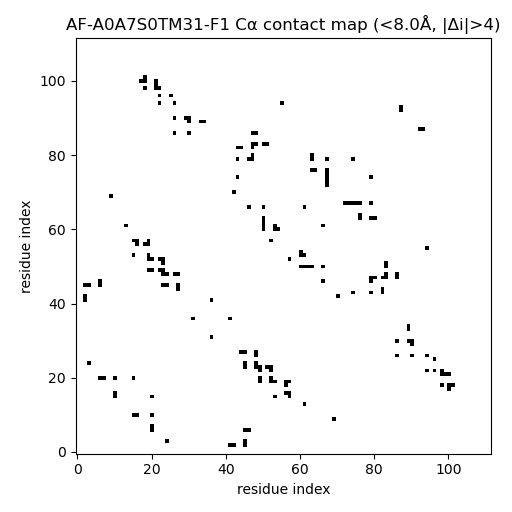1.00 98.75 85 THR A C 1
ATOM 684 O O . THR A 1 85 ? -0.287 -12.001 -6.704 1.00 98.75 85 THR A O 1
ATOM 687 N N . VAL A 1 86 ? 1.068 -10.463 -7.606 1.00 98.81 86 VAL A N 1
ATOM 688 C CA . VAL A 1 86 ? 2.314 -11.089 -7.139 1.00 98.81 86 VAL A CA 1
ATOM 689 C C . VAL A 1 86 ? 2.405 -11.067 -5.610 1.00 98.81 86 VAL A C 1
ATOM 691 O O . VAL A 1 86 ? 2.705 -12.100 -5.007 1.00 98.81 86 VAL A O 1
ATOM 694 N N . ILE A 1 87 ? 2.096 -9.933 -4.976 1.00 98.88 87 ILE A N 1
ATOM 695 C CA . ILE A 1 87 ? 2.118 -9.777 -3.516 1.00 98.88 87 ILE A CA 1
ATOM 696 C C . ILE A 1 87 ? 1.074 -10.687 -2.863 1.00 98.88 87 ILE A C 1
ATOM 698 O O . ILE A 1 87 ? 1.415 -11.446 -1.956 1.00 98.88 87 ILE A O 1
ATOM 702 N N . LEU A 1 88 ? -0.172 -10.681 -3.347 1.00 98.88 88 LEU A N 1
ATOM 703 C CA . LEU A 1 88 ? -1.247 -11.519 -2.805 1.00 98.88 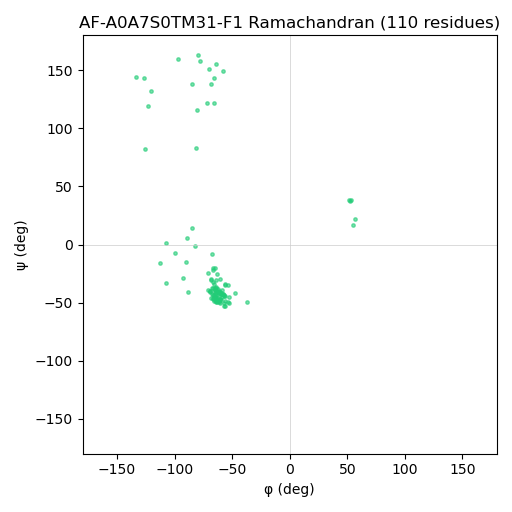88 LEU A CA 1
ATOM 704 C C . LEU A 1 88 ? -0.889 -13.010 -2.844 1.00 98.88 88 LEU A C 1
ATOM 706 O O . LEU A 1 88 ? -1.069 -13.718 -1.850 1.00 98.88 88 LEU A O 1
ATOM 710 N N . ASN A 1 89 ? -0.318 -13.478 -3.957 1.00 98.62 89 ASN A N 1
ATOM 711 C CA . ASN A 1 89 ? 0.129 -14.862 -4.093 1.00 98.62 89 ASN A CA 1
ATOM 712 C C . ASN A 1 89 ? 1.307 -15.188 -3.166 1.00 98.62 89 ASN A C 1
ATOM 714 O O . ASN A 1 89 ? 1.291 -16.225 -2.498 1.00 98.62 89 ASN A O 1
ATOM 718 N N . ALA A 1 90 ? 2.303 -14.303 -3.070 1.00 98.50 90 ALA A N 1
ATOM 719 C CA . ALA A 1 90 ? 3.449 -14.485 -2.178 1.00 98.50 90 ALA A CA 1
ATOM 720 C C . ALA A 1 90 ? 3.026 -14.543 -0.698 1.00 98.50 90 ALA A C 1
ATOM 722 O O . ALA A 1 90 ? 3.533 -15.366 0.066 1.00 98.50 90 ALA A O 1
ATOM 723 N N . LEU A 1 91 ? 2.043 -13.727 -0.305 1.00 98.50 91 LEU A N 1
ATOM 724 C CA . LEU A 1 91 ? 1.465 -13.723 1.040 1.00 98.50 91 LEU A CA 1
ATOM 725 C C . LEU A 1 91 ? 0.395 -14.805 1.249 1.00 98.50 91 LEU A C 1
ATOM 727 O O . LEU A 1 91 ? -0.137 -14.920 2.355 1.00 98.50 91 LEU A O 1
ATOM 731 N N . ARG A 1 92 ? 0.084 -15.604 0.219 1.00 98.12 92 ARG A N 1
ATOM 732 C CA . ARG A 1 92 ? -0.967 -16.637 0.220 1.00 98.12 92 ARG A CA 1
ATOM 733 C C . ARG A 1 92 ? -2.324 -16.102 0.680 1.00 98.12 92 ARG A C 1
ATOM 735 O O . ARG A 1 92 ? -3.032 -16.783 1.417 1.00 98.12 92 ARG A O 1
ATOM 742 N N . PHE A 1 93 ? -2.644 -14.863 0.302 1.00 98.19 93 PHE A N 1
ATOM 743 C CA . PHE A 1 93 ? -3.848 -14.143 0.732 1.00 98.19 93 PHE A CA 1
ATOM 744 C C . PHE A 1 93 ? -4.024 -14.052 2.262 1.00 98.19 93 PHE A C 1
ATOM 746 O O . PHE A 1 93 ? -5.104 -13.724 2.750 1.00 98.19 93 PHE A O 1
ATOM 753 N N . ASN A 1 94 ? -2.969 -14.298 3.046 1.00 97.81 94 ASN A N 1
ATOM 754 C CA . ASN A 1 94 ? -2.990 -14.103 4.489 1.00 97.81 94 ASN A CA 1
ATOM 755 C C . ASN A 1 94 ? -2.750 -12.620 4.803 1.00 97.81 94 ASN A C 1
ATOM 757 O O . ASN A 1 94 ? -1.612 -12.205 5.041 1.00 97.81 94 ASN A O 1
ATOM 761 N N . LEU A 1 95 ? -3.821 -11.833 4.728 1.00 96.88 95 LEU A N 1
ATOM 762 C CA . LEU A 1 95 ? -3.804 -10.376 4.883 1.00 96.88 95 LEU A CA 1
ATOM 763 C C . LEU A 1 95 ? -4.066 -9.929 6.324 1.00 96.88 95 LEU A C 1
ATOM 765 O O . LEU A 1 95 ? -3.542 -8.916 6.766 1.00 96.88 95 LEU A O 1
ATOM 769 N N . THR A 1 96 ? -4.809 -10.710 7.102 1.00 93.81 96 THR A N 1
ATOM 770 C CA . THR A 1 96 ? -5.075 -10.367 8.498 1.00 93.81 96 THR A CA 1
ATOM 771 C C . THR A 1 96 ? -3.784 -10.411 9.317 1.00 93.81 96 THR A C 1
ATOM 773 O O . THR A 1 96 ? -3.127 -11.449 9.417 1.00 93.81 96 THR A O 1
ATOM 776 N N . ALA A 1 97 ? -3.435 -9.293 9.946 1.00 91.81 97 ALA A N 1
ATOM 777 C CA . ALA A 1 97 ? -2.313 -9.201 10.867 1.00 91.81 97 ALA A CA 1
ATOM 778 C C . ALA A 1 97 ? -2.741 -8.458 12.131 1.00 91.81 97 ALA A C 1
ATOM 780 O O . ALA A 1 97 ? -3.528 -7.518 12.075 1.00 91.81 97 ALA A O 1
ATOM 781 N N . VAL A 1 98 ? -2.209 -8.871 13.283 1.00 88.12 98 VAL A N 1
ATOM 782 C CA . VAL A 1 98 ? -2.336 -8.065 14.498 1.00 88.12 98 VAL A CA 1
ATOM 783 C C . VAL A 1 98 ? -1.281 -6.970 14.430 1.00 88.12 98 VAL A C 1
ATOM 785 O O . VAL A 1 98 ? -0.082 -7.253 14.432 1.00 88.12 98 VAL A O 1
ATOM 788 N N . THR A 1 99 ? -1.729 -5.724 14.364 1.00 89.69 99 THR A N 1
ATOM 789 C CA . THR A 1 99 ? -0.861 -4.549 14.282 1.00 89.69 99 THR A CA 1
ATOM 790 C C . THR A 1 99 ? -0.642 -3.921 15.662 1.00 89.69 99 THR A C 1
ATOM 792 O O . THR A 1 99 ? -1.451 -4.112 16.580 1.00 89.69 99 THR A O 1
ATOM 795 N N . PRO A 1 100 ? 0.424 -3.119 15.847 1.00 88.69 100 PRO A N 1
ATOM 796 C CA . PRO A 1 100 ? 0.593 -2.319 17.059 1.00 88.69 100 PRO A CA 1
ATOM 797 C C . PRO A 1 100 ? -0.623 -1.428 17.363 1.00 88.69 100 PRO A C 1
ATOM 799 O O . PRO A 1 100 ? -0.995 -1.274 18.527 1.00 88.69 100 PRO A O 1
ATOM 802 N N . HIS A 1 101 ? -1.288 -0.902 16.327 1.00 86.50 101 HIS A N 1
ATOM 803 C CA . HIS A 1 101 ? -2.500 -0.091 16.464 1.00 86.50 101 HIS A CA 1
ATOM 804 C C . HIS A 1 101 ? -3.634 -0.851 17.163 1.00 86.50 101 HIS A C 1
ATOM 806 O O . HIS A 1 101 ? -4.268 -0.312 18.075 1.00 86.50 101 HIS A O 1
ATOM 812 N N . THR A 1 102 ? -3.825 -2.131 16.827 1.00 87.44 102 THR A N 1
ATOM 813 C CA . THR A 1 102 ? -4.815 -2.998 17.484 1.00 87.44 102 THR A CA 1
ATOM 814 C C . THR A 1 102 ? -4.597 -3.073 19.001 1.00 87.44 102 THR A C 1
ATOM 816 O O . THR A 1 102 ? -5.554 -2.951 19.773 1.00 87.44 102 THR A O 1
ATOM 819 N N . PHE A 1 103 ? -3.346 -3.225 19.448 1.00 90.00 103 PHE A N 1
ATOM 820 C CA . PHE A 1 103 ? -3.016 -3.261 20.876 1.00 90.00 103 PHE A CA 1
ATOM 821 C C . PHE A 1 103 ? -3.223 -1.911 21.554 1.00 90.00 103 PHE A C 1
ATOM 823 O O . PHE A 1 103 ? -3.835 -1.868 22.620 1.00 90.00 103 PHE A O 1
ATOM 830 N N . VAL A 1 104 ? -2.759 -0.818 20.940 1.00 91.88 104 VAL A N 1
ATOM 831 C CA . VAL A 1 104 ? -2.933 0.535 21.490 1.00 91.88 104 VAL A CA 1
ATOM 832 C C . VAL A 1 104 ? -4.413 0.829 21.699 1.00 91.88 104 VAL A C 1
ATOM 834 O O . VAL A 1 104 ? -4.801 1.175 22.810 1.00 91.88 104 VAL A O 1
ATOM 837 N N . ARG A 1 105 ? -5.255 0.594 20.685 1.00 89.75 105 ARG A N 1
ATOM 838 C CA . ARG A 1 105 ? -6.709 0.788 20.770 1.00 89.75 105 ARG A CA 1
ATOM 839 C C . ARG A 1 105 ? -7.345 -0.049 21.882 1.00 89.75 105 ARG A C 1
ATOM 841 O O . ARG A 1 105 ? -8.206 0.436 22.613 1.00 89.75 105 ARG A O 1
ATOM 848 N N . ARG A 1 106 ? -6.935 -1.315 22.025 1.00 90.62 106 ARG A N 1
ATOM 849 C CA . ARG A 1 106 ? -7.463 -2.195 23.075 1.00 90.62 106 ARG A CA 1
ATOM 850 C C . ARG A 1 106 ? -7.051 -1.719 24.466 1.00 90.62 106 ARG A C 1
ATOM 852 O O . ARG A 1 106 ? -7.899 -1.671 25.349 1.00 90.62 106 ARG A O 1
ATOM 859 N N . LEU A 1 107 ? -5.783 -1.376 24.667 1.00 93.06 107 LEU A N 1
ATOM 860 C CA . LEU A 1 107 ? -5.268 -0.966 25.973 1.00 93.06 107 LEU A CA 1
ATOM 861 C C . LEU A 1 107 ? -5.823 0.393 26.402 1.00 93.06 107 LEU A C 1
ATOM 863 O O . LEU A 1 107 ? -6.227 0.530 27.551 1.00 93.06 107 LEU A O 1
ATOM 867 N N . THR A 1 108 ? -5.931 1.365 25.494 1.00 92.38 108 THR A N 1
ATOM 868 C CA . THR A 1 108 ? -6.540 2.664 25.818 1.00 92.38 108 THR A CA 1
ATOM 869 C C . THR A 1 108 ? -8.018 2.530 26.170 1.00 92.38 108 THR A C 1
ATOM 871 O O . THR A 1 108 ? -8.463 3.181 27.107 1.00 92.38 108 THR A O 1
ATOM 874 N N . SER A 1 109 ? -8.761 1.625 25.517 1.00 91.56 109 SER A N 1
ATOM 875 C CA . SER A 1 109 ? -10.166 1.353 25.870 1.00 91.56 109 SER A CA 1
ATOM 876 C C . SER A 1 109 ? -10.368 0.747 27.263 1.00 91.56 109 SER A C 1
ATOM 878 O O . SER A 1 109 ? -11.473 0.797 27.784 1.00 91.56 109 SER A O 1
ATOM 880 N N . LEU A 1 110 ? -9.329 0.146 27.855 1.00 91.06 110 LEU A N 1
ATOM 881 C CA . LEU A 1 110 ? -9.377 -0.410 29.214 1.00 91.06 110 LEU A CA 1
ATOM 882 C C . LEU A 1 110 ? -8.981 0.613 30.285 1.00 91.06 110 LEU A C 1
ATOM 884 O O . LEU A 1 110 ? -9.185 0.358 31.469 1.00 91.06 110 LEU A O 1
ATOM 888 N N . LEU A 1 111 ? -8.361 1.722 29.876 1.00 87.38 111 LEU A N 1
ATOM 889 C CA . LEU A 1 111 ? -7.900 2.796 30.757 1.00 87.38 111 LEU A CA 1
ATOM 890 C C . LEU A 1 111 ? -8.863 3.995 30.788 1.00 87.38 111 LEU A C 1
ATOM 892 O O . LEU A 1 111 ? -8.641 4.911 31.578 1.00 87.38 111 LEU A O 1
ATOM 896 N N . ALA A 1 112 ? -9.883 3.995 29.925 1.00 66.19 112 ALA A N 1
ATOM 897 C CA . ALA A 1 112 ? -10.969 4.974 29.877 1.00 66.19 112 ALA A CA 1
ATOM 898 C C . ALA A 1 112 ? -12.177 4.481 30.684 1.00 66.19 112 ALA A C 1
ATOM 900 O O . ALA A 1 112 ? -12.825 5.336 31.327 1.00 66.19 112 ALA A O 1
#

pLDDT: mean 96.42, std 4.52, range [66.19, 98.88]

InterPro domains:
  IPR006671 Cyclin, N-terminal [PF00134] (2-96)
  IPR013763 Cyclin-like domain [SM00385] (5-89)
  IPR036915 Cyclin-like superfamily [SSF47954] (2-95)
  IPR039361 Cyclin [PTHR10177] (2-106)

Sequence (112 aa):
GILVDWLVEVAEEYKLSAENLYLSTNYVDRFLTVMPVMRGRLQLVGVSCMLIASKYEEIFAPQVDDFVYITDNTYSSTELLHMETVILNALRFNLTAVTPHTFVRRLTSLLA

Radius of gyration: 14.11 Å; Cα contacts (8 Å, |Δi|>4): 102; chains: 1; bounding box: 30×29×46 Å

Secondary structure (DSSP, 8-state):
-HHHHHHHHHHHHTT--HHHHHHHHHHHHHHHHHS---GGGHHHHHHHHHHHHHHHH-TTPPPHHHHHHHTTTSS-HHHHHHHHHHHHHHTTT------HHHHHHHHHHHH-